Protein AF-A0A1F6V8N2-F1 (afdb_monomer)

Nearest PDB structures (foldseek):
  9eon-assembly1_A  TM=5.478E-01  e=2.774E+00  Synechocystis sp. PCC 6803
  9eom-assembly1_A-54  TM=5.390E-0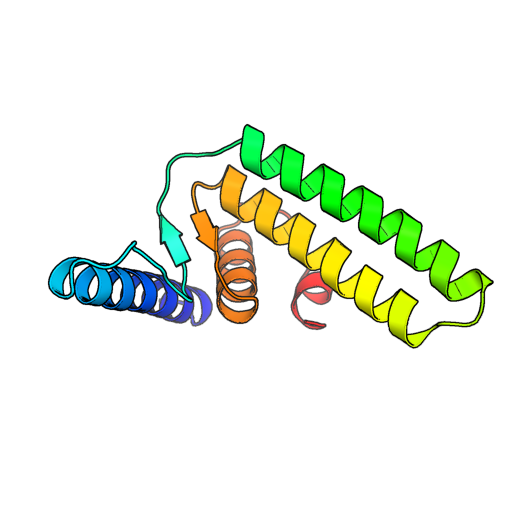1  e=3.286E+00  Synechocystis sp. PCC 6803
  9eom-assembly1_A-56  TM=5.390E-01  e=3.286E+00  Synechocystis sp. PCC 6803
  9eom-assembly1_A-58  TM=5.390E-01  e=3.286E+00  Synechocystis sp. PCC 6803
  9eom-assembly1_A-60  TM=5.390E-01  e=3.286E+00  Synechocystis sp. PCC 6803

pLDDT: mean 95.24, std 6.08, range [58.12, 98.69]

Mean predicted aligned error: 3.22 Å

Foldseek 3Di:
DDPLVVVLVVLQVQLVVQQVVCVVVVHDRDGQGKHFAPQDQVLLVVLQVLLVVLVVQLVVCVVVPNNVSSVVSVVSSLQSNLCSVQSRVRMDHNDDVNSLSVVVVCVVVVVDPDDVVSSVVD

Radius of gyration: 15.9 Å; Cα contacts (8 Å, |Δi|>4): 163; chains: 1; bounding box: 36×37×46 Å

Organism: NCBI:txid1801739

Secondary structure (DSSP, 8-state):
--HHHHHHHHHHHHHHHHHHHHHHTTPPP--SSEEE----HHHHHHHHHHHHHHHHHHHHHHHTT-HHHHHHHHHHHHHHHHHHHHHHTTEEE-SHHHHHHHHHHHHHTTSS---THHHHT-

InterPro domains:
  IPR007842 HEPN domain [PF05168] (45-117)

Structure (mmCIF, N/CA/C/O backbone):
data_AF-A0A1F6V8N2-F1
#
_entry.id   AF-A0A1F6V8N2-F1
#
loop_
_atom_site.group_PDB
_atom_site.id
_atom_site.type_symbol
_atom_site.label_atom_id
_atom_site.label_alt_id
_atom_site.label_comp_id
_atom_site.label_asym_id
_atom_site.label_entity_id
_atom_site.label_seq_id
_atom_site.pdbx_PDB_ins_code
_atom_site.Cartn_x
_atom_site.Cartn_y
_atom_site.Cartn_z
_atom_site.occupancy
_atom_site.B_iso_or_equiv
_atom_site.auth_seq_id
_atom_site.auth_comp_id
_atom_site.auth_asym_id
_atom_site.auth_atom_id
_atom_site.pdbx_PDB_model_num
ATOM 1 N N . MET A 1 1 ? 2.989 -3.520 24.050 1.00 67.44 1 MET A N 1
ATOM 2 C CA . MET A 1 1 ? 2.614 -3.202 22.651 1.00 67.44 1 MET A CA 1
ATOM 3 C C . MET A 1 1 ? 3.874 -3.078 21.811 1.00 67.44 1 MET A C 1
ATOM 5 O O . MET A 1 1 ? 4.795 -2.404 22.267 1.00 67.44 1 MET A O 1
ATOM 9 N N . SER A 1 2 ? 3.924 -3.710 20.632 1.00 88.50 2 SER A N 1
ATOM 10 C CA . SER A 1 2 ? 5.046 -3.556 19.692 1.00 88.50 2 SER A CA 1
ATOM 11 C C . SER A 1 2 ? 5.112 -2.131 19.129 1.00 88.50 2 SER A C 1
ATOM 13 O O . SER A 1 2 ? 4.126 -1.388 19.177 1.00 88.50 2 SER A O 1
ATOM 15 N N . GLN A 1 3 ? 6.268 -1.736 18.589 1.00 88.94 3 GLN A N 1
ATOM 16 C CA . GLN A 1 3 ? 6.430 -0.425 17.951 1.00 88.94 3 GLN A CA 1
ATOM 17 C C . GLN A 1 3 ? 5.454 -0.247 16.776 1.00 88.94 3 GLN A C 1
ATOM 19 O O . GLN A 1 3 ? 4.826 0.805 16.646 1.00 88.94 3 GLN A O 1
ATOM 24 N N . SER A 1 4 ? 5.259 -1.297 15.973 1.00 89.44 4 SER A N 1
ATOM 25 C CA . SER A 1 4 ? 4.310 -1.312 14.855 1.00 89.44 4 SER A CA 1
ATOM 26 C C . SER A 1 4 ? 2.868 -1.117 15.329 1.00 89.44 4 SER A C 1
ATOM 28 O O . SER A 1 4 ? 2.128 -0.324 14.750 1.00 89.44 4 SER A O 1
ATOM 30 N N . SER A 1 5 ? 2.481 -1.762 16.436 1.00 93.75 5 SER A N 1
ATOM 31 C CA . SER A 1 5 ? 1.156 -1.592 17.045 1.00 93.75 5 SER A CA 1
ATOM 32 C C . SER A 1 5 ? 0.904 -0.152 17.510 1.00 93.75 5 SER A C 1
ATOM 34 O O . SER A 1 5 ? -0.146 0.406 17.189 1.00 93.75 5 SER A O 1
ATOM 36 N N . LYS A 1 6 ? 1.879 0.484 18.177 1.00 96.25 6 LYS A N 1
ATOM 37 C CA . LYS A 1 6 ? 1.782 1.898 18.589 1.00 96.25 6 LYS A CA 1
ATOM 38 C C . LYS A 1 6 ? 1.635 2.837 17.386 1.00 96.25 6 LYS A C 1
ATOM 40 O O . LYS A 1 6 ? 0.836 3.771 17.420 1.00 96.25 6 LYS A O 1
ATOM 45 N N . HIS A 1 7 ? 2.382 2.592 16.307 1.00 95.75 7 HIS A N 1
ATOM 46 C CA . HIS A 1 7 ? 2.322 3.455 15.127 1.00 95.75 7 HIS A CA 1
ATOM 47 C C . HIS A 1 7 ? 1.014 3.279 14.337 1.00 95.75 7 HIS A C 1
ATOM 49 O O . HIS A 1 7 ? 0.431 4.267 13.891 1.00 95.75 7 HIS A O 1
ATOM 55 N N . VAL A 1 8 ? 0.489 2.052 14.226 1.00 97.19 8 VAL A N 1
ATOM 56 C CA . VAL A 1 8 ? -0.842 1.807 13.641 1.00 97.19 8 VAL A CA 1
ATOM 57 C C . VAL A 1 8 ? -1.937 2.509 14.443 1.00 97.19 8 VAL A C 1
ATOM 59 O O . VAL A 1 8 ? -2.816 3.136 13.850 1.00 97.19 8 VAL A O 1
ATOM 62 N N . GLU A 1 9 ? -1.879 2.462 15.774 1.00 97.69 9 GLU A N 1
ATOM 63 C CA . GLU A 1 9 ? -2.821 3.191 16.628 1.00 97.69 9 GLU A CA 1
ATOM 64 C C . GLU A 1 9 ? -2.758 4.704 16.379 1.00 97.69 9 GLU A C 1
ATOM 66 O O . GLU A 1 9 ? -3.791 5.348 16.182 1.00 97.69 9 GLU A O 1
ATOM 71 N N . TRP A 1 10 ? -1.552 5.270 16.294 1.00 97.44 10 TRP A N 1
ATOM 72 C CA . TRP A 1 10 ? -1.371 6.674 15.931 1.00 97.44 10 TRP A CA 1
ATOM 73 C C . TRP A 1 10 ? -1.989 7.003 14.563 1.00 97.44 10 TRP A C 1
ATOM 75 O O . TRP A 1 10 ? -2.712 7.992 14.436 1.00 97.44 10 TRP A O 1
ATOM 85 N N . CYS A 1 11 ? -1.780 6.152 13.555 1.00 97.81 11 CYS A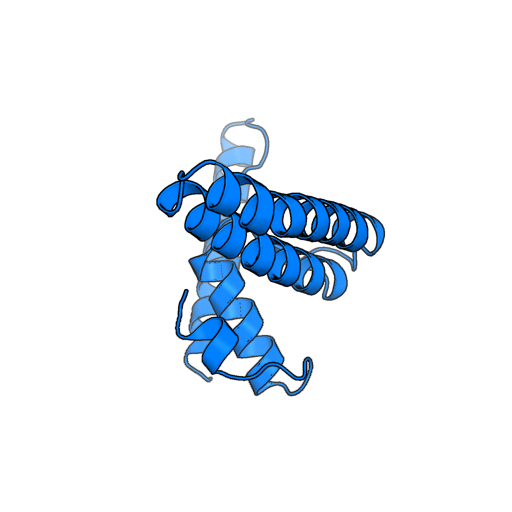 N 1
ATOM 86 C CA . CYS A 1 11 ? -2.361 6.316 12.222 1.00 97.81 11 CYS A CA 1
ATOM 87 C C . CYS A 1 11 ? -3.897 6.311 12.234 1.00 97.81 11 CYS A C 1
ATOM 89 O O . CYS A 1 11 ? -4.513 7.105 11.516 1.00 97.81 11 CYS A O 1
ATOM 91 N N . LEU A 1 12 ? -4.513 5.443 13.043 1.00 98.19 12 LEU A N 1
ATOM 92 C CA . LEU A 1 12 ? -5.968 5.377 13.222 1.00 98.19 12 LEU A CA 1
ATOM 93 C C . LEU A 1 12 ? -6.502 6.634 13.921 1.00 98.19 12 LEU A C 1
ATOM 95 O O . LEU A 1 12 ? -7.468 7.252 13.466 1.00 98.19 12 LEU A O 1
ATOM 99 N N . ASN A 1 13 ? -5.841 7.056 15.000 1.00 97.88 13 ASN A N 1
ATOM 100 C CA . ASN A 1 13 ? -6.223 8.245 15.760 1.00 97.88 13 ASN A CA 1
ATOM 101 C C . ASN A 1 13 ? -6.085 9.525 14.928 1.00 97.88 13 ASN A C 1
ATOM 103 O O . ASN A 1 13 ? -6.969 10.385 14.967 1.00 97.88 13 ASN A O 1
ATOM 107 N N . LYS A 1 14 ? -5.027 9.625 14.115 1.00 96.50 14 LYS A N 1
ATOM 108 C CA . LYS A 1 14 ? -4.833 10.726 13.167 1.00 96.50 14 LYS A CA 1
ATOM 109 C C . LYS A 1 14 ? -5.998 10.829 12.186 1.00 96.50 14 LYS A C 1
ATOM 111 O O . LYS A 1 14 ? -6.572 11.907 12.050 1.00 96.50 14 LYS A O 1
ATOM 116 N N . ALA A 1 15 ? -6.388 9.719 11.556 1.00 97.31 15 ALA A N 1
ATOM 117 C CA . ALA A 1 15 ? -7.502 9.729 10.615 1.00 97.31 15 ALA A CA 1
ATOM 118 C C . ALA A 1 15 ? -8.827 10.099 11.288 1.00 97.31 15 ALA A C 1
ATOM 120 O O . ALA A 1 15 ? -9.571 10.931 10.771 1.00 97.31 15 ALA A O 1
ATOM 121 N N . LYS A 1 16 ? -9.099 9.545 12.477 1.00 97.19 16 LYS A N 1
ATOM 122 C CA . LYS A 1 16 ? -10.295 9.878 13.260 1.00 97.19 16 LYS A CA 1
ATOM 123 C C . LYS A 1 16 ? -10.367 11.375 13.574 1.00 97.19 16 LYS A C 1
ATOM 125 O O . LYS A 1 16 ? -11.438 11.971 13.431 1.00 97.19 16 LYS A O 1
ATOM 130 N N . LYS A 1 17 ? -9.244 11.983 13.970 1.00 97.06 17 LYS A N 1
ATOM 131 C CA . LYS A 1 17 ? -9.148 13.422 14.252 1.00 97.06 17 LYS A CA 1
ATOM 132 C C . LYS A 1 17 ? -9.442 14.254 13.002 1.00 97.06 17 LYS A C 1
ATOM 134 O O . LYS A 1 17 ? -10.359 15.070 13.036 1.00 97.06 17 LYS A O 1
ATOM 139 N N . GLU A 1 18 ? -8.746 13.989 11.897 1.00 96.81 18 GLU A N 1
ATOM 140 C CA . GLU A 1 18 ? -8.909 14.741 10.642 1.00 96.81 18 GLU A CA 1
ATOM 141 C C . GLU A 1 18 ? -10.336 14.615 10.072 1.00 96.81 18 GLU A C 1
ATOM 143 O O . GLU A 1 18 ? -10.935 15.609 9.661 1.00 96.81 18 GLU A O 1
ATOM 148 N N . ILE A 1 19 ? -10.938 13.419 10.118 1.00 96.00 19 ILE A N 1
ATOM 149 C CA . ILE A 1 19 ? -12.332 13.205 9.691 1.00 96.00 19 ILE A CA 1
ATOM 150 C C . ILE A 1 19 ? -13.303 14.001 10.569 1.00 96.00 19 ILE A C 1
ATOM 152 O O . ILE A 1 19 ? -14.246 14.605 10.055 1.00 96.00 19 ILE A O 1
ATOM 156 N N . THR A 1 20 ? -13.089 14.003 11.887 1.00 96.38 20 THR A N 1
ATOM 157 C CA . THR A 1 20 ? -13.941 14.733 12.837 1.00 96.38 20 THR A CA 1
ATOM 158 C C . THR A 1 20 ? -13.862 16.239 12.597 1.00 96.38 20 THR A C 1
ATOM 160 O O . THR A 1 20 ? -14.892 16.909 12.568 1.00 96.38 20 THR A O 1
ATOM 163 N N . GLU A 1 21 ? -12.662 16.771 12.372 1.00 96.25 21 GLU A N 1
ATOM 164 C CA . GLU A 1 21 ? -12.446 18.179 12.022 1.00 96.25 21 GLU A CA 1
ATOM 165 C C . GLU A 1 21 ? -13.114 18.545 10.690 1.00 96.25 21 GLU A C 1
ATOM 167 O O . GLU A 1 21 ? -13.831 19.542 10.627 1.00 96.25 21 GLU A O 1
ATOM 172 N N . CYS A 1 22 ? -12.982 17.712 9.648 1.00 95.69 22 CYS A N 1
ATOM 173 C CA . CYS A 1 22 ? -13.674 17.940 8.373 1.00 95.69 22 CYS A CA 1
ATOM 174 C C . CYS A 1 22 ? -15.195 18.023 8.559 1.00 95.69 22 CYS A C 1
ATOM 176 O O . CYS A 1 22 ? -15.824 18.943 8.039 1.00 95.69 22 CYS A O 1
ATOM 178 N N . LYS A 1 23 ? -15.776 17.098 9.337 1.00 95.00 23 LYS A N 1
ATOM 179 C CA . LYS A 1 23 ? -17.219 17.068 9.614 1.00 95.00 23 LYS A CA 1
ATOM 180 C C . LYS A 1 23 ? -17.691 18.323 10.349 1.00 95.00 23 LYS A C 1
ATOM 182 O O . LYS A 1 23 ? -18.706 18.890 9.962 1.00 95.00 23 LYS A O 1
ATOM 187 N N . LYS A 1 24 ? -16.943 18.787 11.358 1.00 96.19 24 LYS A N 1
ATOM 188 C CA . LYS A 1 24 ? -17.252 20.034 12.088 1.00 96.19 24 LYS A CA 1
ATOM 189 C C . LYS A 1 24 ? -17.275 21.259 11.172 1.00 96.19 24 LYS A C 1
ATOM 191 O O . LYS A 1 24 ? -18.056 22.171 11.397 1.00 96.19 24 LYS A O 1
ATOM 196 N N . LEU A 1 25 ? -16.438 21.261 10.137 1.00 96.50 25 LEU A N 1
ATOM 197 C CA . LEU A 1 25 ? -16.351 22.338 9.151 1.00 96.50 25 LEU A CA 1
ATOM 198 C C . LEU A 1 25 ? -17.348 22.190 7.987 1.00 96.50 25 LEU A C 1
ATOM 200 O O . LEU A 1 25 ? -17.244 22.937 7.017 1.00 96.50 25 LEU A O 1
ATOM 204 N N . GLY A 1 26 ? -18.254 21.203 8.019 1.00 95.12 26 GLY A N 1
ATOM 205 C CA . GLY A 1 26 ? -19.170 20.917 6.907 1.00 95.12 26 GLY A CA 1
ATOM 206 C C . GLY A 1 26 ? -18.462 20.456 5.625 1.00 95.12 26 GLY A C 1
ATOM 207 O O . GLY A 1 26 ? -19.022 20.539 4.536 1.00 95.12 26 GLY A O 1
ATOM 208 N N . LYS A 1 27 ? -17.210 19.991 5.727 1.00 95.00 27 LYS A N 1
ATOM 209 C CA . LYS A 1 27 ? -16.394 19.548 4.591 1.00 95.00 27 LYS A CA 1
ATOM 210 C C . LYS A 1 27 ? -16.482 18.036 4.412 1.00 95.00 27 LYS A C 1
ATOM 212 O O . LYS A 1 27 ? -16.658 17.277 5.366 1.00 95.00 27 LYS A O 1
ATOM 217 N N . ARG A 1 28 ? -16.265 17.581 3.174 1.00 92.19 28 ARG A N 1
ATOM 218 C CA . ARG A 1 28 ? -16.096 16.155 2.864 1.00 92.19 28 ARG A CA 1
ATOM 219 C C . ARG A 1 28 ? -14.983 15.561 3.730 1.00 92.19 28 ARG A C 1
ATOM 221 O O . ARG A 1 28 ? -13.882 16.108 3.776 1.00 92.19 28 ARG A O 1
ATOM 228 N N . ALA A 1 29 ? -15.266 14.423 4.362 1.00 91.62 29 ALA A N 1
ATOM 229 C CA . ALA A 1 29 ? -14.297 13.690 5.165 1.00 91.62 29 ALA A CA 1
ATOM 230 C C . ALA A 1 29 ? -13.062 13.316 4.329 1.00 91.62 29 ALA A C 1
ATOM 232 O O . ALA A 1 29 ? -13.183 12.723 3.255 1.00 91.62 29 ALA A O 1
ATOM 233 N N . LYS A 1 30 ? -11.882 13.677 4.833 1.00 91.94 30 LYS A N 1
ATOM 234 C CA . LYS A 1 30 ? -10.574 13.306 4.286 1.00 91.94 30 LYS A CA 1
ATOM 235 C C . LYS A 1 30 ? -9.643 12.968 5.448 1.00 91.94 30 LYS A C 1
ATOM 237 O O . LYS A 1 30 ? -9.760 13.568 6.515 1.00 91.94 30 LYS A O 1
ATOM 242 N N . HIS A 1 31 ? -8.722 12.036 5.231 1.00 95.06 31 HIS A N 1
ATOM 243 C CA . HIS A 1 31 ? -7.657 11.726 6.180 1.00 95.06 31 HIS A CA 1
ATOM 244 C C . HIS A 1 31 ? -6.338 11.429 5.474 1.00 95.06 31 HIS A C 1
ATOM 246 O O . HIS A 1 31 ? -6.298 11.114 4.290 1.00 95.06 31 HIS A O 1
ATOM 252 N N . ARG A 1 32 ? -5.259 11.503 6.245 1.00 93.38 32 ARG A N 1
ATOM 253 C CA . ARG A 1 32 ? -3.882 11.138 5.906 1.00 93.38 32 ARG A CA 1
ATOM 254 C C . ARG A 1 32 ? -3.345 10.145 6.935 1.00 93.38 32 ARG A C 1
ATOM 256 O O . ARG A 1 32 ? -2.197 10.256 7.361 1.00 93.38 32 ARG A O 1
ATOM 263 N N . GLY A 1 33 ? -4.190 9.215 7.374 1.00 96.00 33 GLY A N 1
ATOM 264 C CA . GLY A 1 33 ? -3.876 8.114 8.297 1.00 96.00 33 GLY A CA 1
ATOM 265 C C . GLY A 1 33 ? -4.436 6.766 7.824 1.00 96.00 33 GLY A C 1
ATOM 266 O O . GLY A 1 33 ? -4.612 6.574 6.620 1.00 96.00 33 GLY A O 1
ATOM 267 N N . LEU A 1 34 ? -4.754 5.875 8.768 1.00 97.31 34 LEU A N 1
ATOM 268 C CA . LEU A 1 34 ? -5.500 4.631 8.525 1.00 97.31 34 LEU A CA 1
ATOM 269 C C . LEU A 1 34 ? -6.951 4.800 8.957 1.00 97.31 34 LEU A C 1
ATOM 271 O O . LEU A 1 34 ? -7.209 5.368 10.012 1.00 97.31 34 LEU A O 1
ATOM 275 N N . SER A 1 35 ? -7.887 4.237 8.208 1.00 96.75 35 SER A N 1
ATOM 276 C CA . SER A 1 35 ? -9.280 4.105 8.627 1.00 96.75 35 SER A CA 1
ATOM 277 C C . SER A 1 35 ? -9.659 2.629 8.643 1.00 96.75 35 SER A C 1
ATOM 279 O O . SER A 1 35 ? -9.299 1.891 7.727 1.00 96.75 35 SER A O 1
ATOM 281 N N . LYS A 1 36 ? -10.366 2.182 9.686 1.00 96.12 36 LYS A N 1
ATOM 282 C CA . LYS A 1 36 ? -10.963 0.841 9.692 1.00 96.12 36 LYS A CA 1
ATOM 283 C C . LYS A 1 36 ? -12.232 0.857 8.847 1.00 96.12 36 LYS A C 1
ATOM 285 O O . LYS A 1 36 ? -13.109 1.691 9.061 1.00 96.12 36 LYS A O 1
ATOM 290 N N . THR A 1 37 ? -12.331 -0.100 7.942 1.00 94.19 37 THR A N 1
ATOM 291 C CA . THR A 1 37 ? -13.476 -0.325 7.058 1.00 94.19 37 THR A CA 1
ATOM 292 C C . THR A 1 37 ? -13.917 -1.785 7.157 1.00 94.19 37 THR A C 1
ATOM 294 O O . THR A 1 37 ? -13.361 -2.575 7.922 1.00 94.19 37 THR A O 1
ATOM 297 N N . SER A 1 38 ? -14.931 -2.171 6.386 1.00 95.19 38 SER A N 1
ATOM 298 C CA . SER A 1 38 ? -15.164 -3.583 6.089 1.00 95.19 38 SER A CA 1
ATOM 299 C C . SER A 1 38 ? -14.113 -4.089 5.099 1.00 95.19 38 SER A C 1
ATOM 301 O O . SER A 1 38 ? -13.489 -3.302 4.381 1.00 95.19 38 SER A O 1
ATOM 303 N N . THR A 1 39 ? -13.919 -5.408 5.056 1.00 97.81 39 THR A N 1
ATOM 304 C CA . THR A 1 39 ? -13.154 -6.056 3.987 1.00 97.81 39 THR A CA 1
ATOM 305 C C . THR A 1 39 ? -13.690 -5.625 2.625 1.00 97.81 39 THR A C 1
ATOM 307 O O . THR A 1 39 ? -14.872 -5.806 2.334 1.00 97.81 39 THR A O 1
ATOM 310 N N . ASP A 1 40 ? -12.802 -5.097 1.785 1.00 97.44 40 ASP A N 1
ATOM 311 C CA . ASP A 1 40 ? -13.120 -4.651 0.432 1.00 97.44 40 ASP A CA 1
ATOM 312 C C . ASP A 1 40 ? -12.309 -5.444 -0.601 1.00 97.44 40 ASP A C 1
ATOM 314 O O . ASP A 1 40 ? -11.216 -5.062 -1.027 1.00 97.44 40 ASP A O 1
ATOM 318 N N . ILE A 1 41 ? -12.860 -6.586 -1.019 1.00 98.06 41 ILE A N 1
ATOM 319 C CA . ILE A 1 41 ? -12.256 -7.430 -2.060 1.00 98.06 41 ILE A CA 1
ATOM 320 C C . ILE A 1 41 ? -12.246 -6.720 -3.420 1.00 98.06 41 ILE A C 1
ATOM 322 O O . ILE A 1 41 ? -11.316 -6.909 -4.205 1.00 98.06 41 ILE A O 1
ATOM 326 N N . GLY A 1 42 ? -13.255 -5.894 -3.707 1.00 98.19 42 GLY A N 1
ATOM 327 C CA . GLY A 1 42 ? -13.328 -5.139 -4.956 1.00 98.19 42 GLY A CA 1
ATOM 328 C C . GLY A 1 42 ? -12.216 -4.095 -5.043 1.00 98.19 42 GLY A C 1
ATOM 329 O O . GLY A 1 42 ? -11.506 -4.026 -6.047 1.00 98.19 42 GLY A O 1
ATOM 330 N N . GLY A 1 43 ? -12.012 -3.330 -3.970 1.00 97.75 43 GLY A N 1
ATOM 331 C CA . GLY A 1 43 ? -10.896 -2.399 -3.816 1.00 97.75 43 GLY A CA 1
ATOM 332 C C . GLY A 1 43 ? -9.542 -3.097 -3.867 1.00 97.75 43 GLY A C 1
ATOM 333 O O . GLY A 1 43 ? -8.649 -2.642 -4.584 1.00 97.75 43 GLY A O 1
ATOM 334 N N . ALA A 1 44 ? -9.408 -4.254 -3.211 1.00 98.44 44 ALA A N 1
ATOM 335 C CA . ALA A 1 44 ? -8.186 -5.050 -3.280 1.00 98.44 44 ALA A CA 1
ATOM 336 C C . ALA A 1 44 ? -7.835 -5.447 -4.724 1.00 98.44 44 ALA A C 1
ATOM 338 O O . ALA A 1 44 ? -6.703 -5.241 -5.160 1.00 98.44 44 ALA A O 1
ATOM 339 N N . ARG A 1 45 ? -8.810 -5.933 -5.508 1.00 98.62 45 ARG A N 1
ATOM 340 C CA . ARG A 1 45 ? -8.606 -6.272 -6.930 1.00 98.62 45 ARG A CA 1
ATOM 341 C C . ARG A 1 45 ? -8.228 -5.059 -7.779 1.00 98.62 45 ARG A C 1
ATOM 343 O O . ARG A 1 45 ? -7.350 -5.169 -8.625 1.00 98.62 45 ARG A O 1
ATOM 350 N N . LYS A 1 46 ? -8.835 -3.893 -7.534 1.00 98.50 46 LYS A N 1
ATOM 351 C CA . LYS A 1 46 ? -8.464 -2.646 -8.231 1.00 98.50 46 LYS A CA 1
ATOM 352 C C . LYS A 1 46 ? -7.019 -2.238 -7.943 1.00 98.50 46 LYS A C 1
ATOM 354 O O . LYS A 1 46 ? -6.340 -1.737 -8.833 1.00 98.50 46 LYS A O 1
ATOM 359 N N . HIS A 1 47 ? -6.547 -2.434 -6.714 1.00 98.50 47 HIS A N 1
ATOM 360 C CA . HIS A 1 47 ? -5.149 -2.191 -6.373 1.00 98.50 47 HIS A CA 1
ATOM 361 C C . HIS A 1 47 ? -4.206 -3.199 -7.031 1.00 98.50 47 HIS A C 1
ATOM 363 O O . HIS A 1 47 ? -3.180 -2.776 -7.551 1.00 98.50 47 HIS A O 1
ATOM 369 N N . LEU A 1 48 ? -4.572 -4.482 -7.098 1.00 98.69 48 LEU A N 1
ATOM 370 C CA . LEU A 1 48 ? -3.792 -5.479 -7.841 1.00 98.69 48 LEU A CA 1
ATOM 371 C C . LEU A 1 48 ? -3.673 -5.126 -9.328 1.00 98.69 48 LEU A C 1
ATOM 373 O O . LEU A 1 48 ? -2.562 -5.091 -9.836 1.00 98.69 48 LEU A O 1
ATOM 377 N N . ALA A 1 49 ? -4.767 -4.729 -9.984 1.00 98.69 49 ALA A N 1
ATOM 378 C CA . ALA A 1 49 ? -4.723 -4.292 -11.383 1.00 98.69 49 ALA A CA 1
ATOM 379 C C . ALA A 1 49 ? -3.783 -3.088 -11.598 1.00 98.69 49 ALA A C 1
ATOM 381 O O . ALA A 1 49 ? -3.078 -2.992 -12.600 1.00 98.69 49 ALA A O 1
ATOM 382 N N . LYS A 1 50 ? -3.721 -2.158 -10.633 1.00 98.50 50 LYS A N 1
ATOM 383 C CA . LYS A 1 50 ? -2.744 -1.057 -10.670 1.00 98.50 50 LYS A CA 1
ATOM 384 C C . LYS A 1 50 ? -1.316 -1.535 -10.430 1.00 98.50 50 LYS A C 1
ATOM 386 O O . LYS A 1 50 ? -0.400 -0.972 -11.021 1.00 98.50 50 LYS A O 1
ATOM 391 N N . ALA A 1 51 ? -1.110 -2.515 -9.554 1.00 98.50 51 ALA A N 1
ATOM 392 C CA . ALA A 1 51 ? 0.207 -3.099 -9.334 1.00 98.50 51 ALA A CA 1
ATOM 393 C C . ALA A 1 51 ? 0.717 -3.780 -10.612 1.00 98.50 51 ALA A C 1
ATOM 395 O O . ALA A 1 51 ? 1.834 -3.500 -11.026 1.00 98.50 51 ALA A O 1
ATOM 396 N N . GLU A 1 52 ? -0.127 -4.562 -11.290 1.00 98.56 52 GLU A N 1
ATOM 397 C CA . GLU A 1 52 ? 0.169 -5.187 -12.589 1.00 98.56 52 GLU A CA 1
ATOM 398 C C . GLU A 1 52 ? 0.522 -4.141 -13.655 1.00 98.56 52 GLU A C 1
ATOM 400 O O . GLU A 1 52 ? 1.553 -4.249 -14.314 1.00 98.56 52 GLU A O 1
ATOM 405 N N . HIS A 1 53 ? -0.255 -3.059 -13.754 1.00 98.12 53 HIS A N 1
ATOM 406 C CA . HIS A 1 53 ? 0.062 -1.963 -14.670 1.00 98.12 53 HIS A CA 1
ATOM 407 C C . HIS A 1 53 ? 1.419 -1.301 -14.368 1.00 98.12 53 HIS A C 1
ATOM 409 O O . HIS A 1 53 ? 2.191 -1.002 -15.278 1.00 98.12 53 HIS A O 1
ATOM 415 N N . ASN A 1 54 ? 1.743 -1.083 -13.089 1.00 98.25 54 ASN A N 1
ATOM 416 C CA . ASN A 1 54 ? 3.050 -0.549 -12.705 1.00 98.25 54 ASN A CA 1
ATOM 417 C C . ASN A 1 54 ? 4.179 -1.551 -12.983 1.00 98.25 54 ASN A C 1
ATOM 419 O O . ASN A 1 54 ? 5.253 -1.129 -13.397 1.00 98.25 54 ASN A O 1
ATOM 423 N N . LEU A 1 55 ? 3.940 -2.854 -12.806 1.00 98.00 55 LEU A N 1
ATOM 424 C CA . LEU A 1 55 ? 4.895 -3.914 -13.128 1.00 98.00 55 LEU A CA 1
ATOM 425 C C . LEU A 1 55 ? 5.267 -3.902 -14.618 1.00 98.00 55 LEU A C 1
ATOM 427 O O . LEU A 1 55 ? 6.450 -3.977 -14.942 1.00 98.00 55 LEU A O 1
ATOM 431 N N . GLU A 1 56 ? 4.294 -3.721 -15.516 1.00 97.81 56 GLU A N 1
ATOM 432 C CA . GLU A 1 56 ? 4.568 -3.490 -16.944 1.00 97.81 56 GLU A CA 1
ATOM 433 C C . GLU A 1 56 ? 5.400 -2.217 -17.167 1.00 97.81 56 GLU A C 1
ATOM 435 O O . GLU A 1 56 ? 6.328 -2.200 -17.980 1.00 97.81 56 GLU A O 1
ATOM 440 N N . GLY A 1 57 ? 5.082 -1.153 -16.424 1.00 97.62 57 GLY A N 1
ATOM 441 C CA . GLY A 1 57 ? 5.792 0.123 -16.470 1.00 97.62 57 GLY A CA 1
ATOM 442 C C . GLY A 1 57 ? 7.279 0.009 -16.131 1.00 97.62 57 GLY A C 1
ATOM 443 O O . GLY A 1 57 ? 8.087 0.652 -16.798 1.00 97.62 57 GLY A O 1
ATOM 444 N N . ILE A 1 58 ? 7.657 -0.833 -15.160 1.00 97.69 58 ILE A N 1
ATOM 445 C CA . ILE A 1 58 ? 9.065 -1.064 -14.776 1.00 97.69 58 ILE A CA 1
ATOM 446 C C . ILE A 1 58 ? 9.892 -1.441 -16.009 1.00 97.69 58 ILE A C 1
ATOM 448 O O . ILE A 1 58 ? 10.881 -0.782 -16.330 1.00 97.69 58 ILE A O 1
ATOM 452 N N . THR A 1 59 ? 9.464 -2.478 -16.733 1.00 96.38 59 THR A N 1
ATOM 453 C CA . THR A 1 59 ? 10.189 -2.974 -17.907 1.00 96.38 59 THR A CA 1
ATOM 454 C C . THR A 1 59 ? 10.209 -1.933 -19.020 1.00 96.38 59 THR A C 1
ATOM 456 O O . THR A 1 59 ? 11.282 -1.618 -19.530 1.00 96.38 59 THR A O 1
ATOM 459 N N . ARG A 1 60 ? 9.058 -1.321 -19.331 1.00 97.50 60 ARG A N 1
ATOM 460 C CA . ARG A 1 60 ? 8.964 -0.330 -20.413 1.00 97.50 60 ARG A CA 1
ATOM 461 C C . ARG A 1 60 ? 9.868 0.871 -20.174 1.00 97.50 60 ARG A C 1
ATOM 463 O O . ARG A 1 60 ? 10.630 1.234 -21.060 1.00 97.50 60 ARG A O 1
ATOM 470 N N . PHE A 1 61 ? 9.820 1.473 -18.984 1.00 98.12 61 PHE A N 1
ATOM 471 C CA . PHE A 1 61 ? 10.655 2.633 -18.670 1.00 98.12 61 PHE A CA 1
ATOM 472 C C . PHE A 1 61 ? 12.142 2.293 -18.705 1.00 98.12 61 PHE A C 1
ATOM 474 O O . PHE A 1 61 ? 12.937 3.0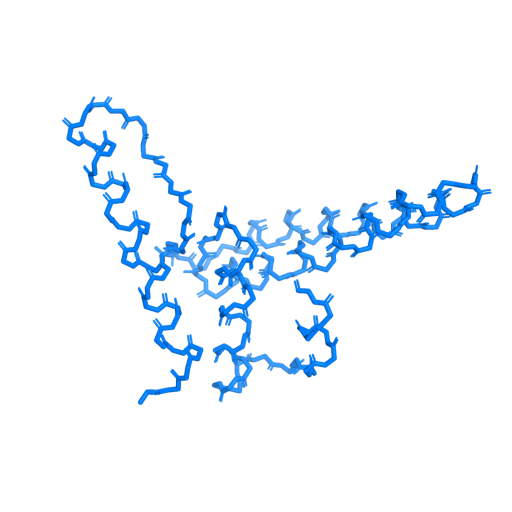91 -19.198 1.00 98.12 61 PHE A O 1
ATOM 481 N N . LYS A 1 62 ? 12.519 1.096 -18.245 1.00 96.69 62 LYS A N 1
ATOM 482 C CA . LYS A 1 62 ? 13.898 0.620 -18.345 1.00 96.69 62 LYS A CA 1
ATOM 483 C C . LYS A 1 62 ? 14.352 0.502 -19.803 1.00 96.69 62 LYS A C 1
ATOM 485 O O . LYS A 1 62 ? 15.439 0.970 -20.126 1.00 96.69 62 LYS A O 1
ATOM 490 N N . GLU A 1 63 ? 13.534 -0.091 -20.672 1.00 97.38 63 GLU A N 1
ATOM 491 C CA . GLU A 1 63 ? 13.850 -0.300 -22.094 1.00 97.38 63 GLU A CA 1
ATOM 492 C C . GLU A 1 63 ? 14.072 1.011 -22.854 1.00 97.38 63 GLU A C 1
ATOM 494 O O . GLU A 1 63 ? 14.972 1.089 -23.685 1.00 97.38 63 GLU A O 1
ATOM 499 N N . ILE A 1 64 ? 13.305 2.059 -22.537 1.00 97.50 64 ILE A N 1
ATOM 500 C CA . ILE A 1 64 ? 13.455 3.376 -23.176 1.00 97.50 64 ILE A CA 1
ATOM 501 C C . ILE A 1 64 ? 14.507 4.277 -22.501 1.00 97.50 64 ILE A C 1
ATOM 503 O O . ILE A 1 64 ? 14.660 5.431 -22.893 1.00 97.50 64 ILE A O 1
ATOM 507 N N . GLY A 1 65 ? 15.236 3.774 -21.496 1.00 97.56 65 GLY A N 1
ATOM 508 C CA . GLY A 1 65 ? 16.330 4.488 -20.820 1.00 97.56 65 GLY A CA 1
ATOM 509 C C . GLY A 1 65 ? 15.924 5.354 -19.618 1.00 97.56 65 GLY A C 1
ATOM 510 O O . GLY A 1 65 ? 16.775 6.014 -19.026 1.00 97.56 65 GLY A O 1
ATOM 511 N N . PHE A 1 66 ? 14.660 5.322 -19.197 1.00 97.62 66 PHE A N 1
ATOM 512 C CA . PHE A 1 66 ? 14.103 6.113 -18.091 1.00 97.62 66 PHE A CA 1
ATOM 513 C C . PHE A 1 66 ? 14.162 5.315 -16.775 1.00 97.62 66 PHE A C 1
ATOM 515 O O . PHE A 1 66 ? 13.150 4.906 -16.201 1.00 97.62 66 PHE A O 1
ATOM 522 N N . SER A 1 67 ? 15.377 5.020 -16.308 1.00 95.44 67 SER A N 1
ATOM 523 C CA . SER A 1 67 ? 15.601 4.119 -15.162 1.00 95.44 67 SER A CA 1
ATOM 524 C C . SER A 1 67 ? 15.026 4.639 -13.832 1.00 95.44 67 SER A C 1
ATOM 526 O O . SER A 1 67 ? 14.572 3.855 -13.000 1.00 95.44 67 SER A O 1
ATOM 528 N N . ASP A 1 68 ? 15.000 5.954 -13.632 1.00 96.75 68 ASP A N 1
ATOM 529 C CA . ASP A 1 68 ? 14.364 6.636 -12.498 1.00 96.75 68 ASP A CA 1
ATOM 530 C C . ASP A 1 68 ? 12.840 6.421 -12.469 1.00 96.75 68 ASP A C 1
ATOM 532 O O . ASP A 1 68 ? 12.255 6.112 -11.422 1.00 96.75 68 ASP A O 1
ATOM 536 N N . TRP A 1 69 ? 12.197 6.487 -13.635 1.00 97.50 69 TRP A N 1
ATOM 537 C CA . TRP A 1 69 ? 10.774 6.178 -13.790 1.00 97.50 69 TRP A CA 1
ATOM 538 C C . TRP A 1 69 ? 10.486 4.689 -13.621 1.00 97.50 69 TRP A C 1
ATOM 540 O O . TRP A 1 69 ? 9.492 4.332 -12.988 1.00 97.50 69 TRP A O 1
ATOM 550 N N . SER A 1 70 ? 11.381 3.815 -14.091 1.00 97.81 70 SER A N 1
ATOM 551 C CA . SER A 1 70 ? 11.311 2.372 -13.823 1.00 97.81 70 SER A CA 1
ATOM 552 C C . SER A 1 70 ? 11.315 2.087 -12.317 1.00 97.81 70 SER A C 1
ATOM 554 O O . SER A 1 70 ? 10.480 1.329 -11.822 1.00 97.81 70 SER A O 1
ATOM 556 N N . MET A 1 71 ? 12.213 2.722 -11.559 1.00 95.81 71 MET A N 1
ATOM 557 C CA . MET A 1 71 ? 12.257 2.573 -10.100 1.00 95.81 71 MET A CA 1
ATOM 558 C C . MET A 1 71 ? 11.003 3.129 -9.420 1.00 95.81 71 MET A C 1
ATOM 560 O O . MET A 1 71 ? 10.461 2.495 -8.513 1.00 95.81 71 MET A O 1
ATOM 564 N N . SER A 1 72 ? 10.497 4.270 -9.892 1.00 95.94 72 SER A N 1
ATOM 565 C CA . SER A 1 72 ? 9.244 4.853 -9.400 1.00 95.94 72 SER A CA 1
ATOM 566 C C . SER A 1 72 ? 8.055 3.913 -9.626 1.00 95.94 72 SER A C 1
ATOM 568 O O . SER A 1 72 ? 7.259 3.691 -8.712 1.00 95.94 72 SER A O 1
ATOM 570 N N . ALA A 1 73 ? 7.960 3.290 -10.803 1.00 97.56 73 ALA A N 1
ATOM 571 C CA . ALA A 1 73 ? 6.954 2.270 -11.090 1.00 97.56 73 ALA A CA 1
ATOM 572 C C . ALA A 1 73 ? 7.104 1.054 -10.157 1.00 97.56 73 ALA A C 1
ATOM 574 O O . ALA A 1 73 ? 6.112 0.568 -9.617 1.00 97.56 73 ALA A O 1
ATOM 575 N N . GLY A 1 74 ? 8.337 0.620 -9.872 1.00 96.12 74 GLY A N 1
ATOM 576 C CA . GLY A 1 74 ? 8.620 -0.450 -8.908 1.00 96.12 74 GLY A CA 1
ATOM 577 C C . GLY A 1 74 ? 8.115 -0.143 -7.500 1.00 96.12 74 GLY A C 1
ATOM 578 O O . GLY A 1 74 ? 7.444 -0.972 -6.878 1.00 96.12 74 GLY A O 1
ATOM 579 N N . PHE A 1 75 ? 8.355 1.079 -7.024 1.00 94.88 75 PHE A N 1
ATOM 580 C CA . PHE A 1 75 ? 7.820 1.559 -5.752 1.00 94.88 75 PHE A CA 1
ATOM 581 C C . PHE A 1 75 ? 6.284 1.512 -5.726 1.00 94.88 75 PHE A C 1
ATOM 583 O O . PHE A 1 75 ? 5.693 0.935 -4.809 1.00 94.88 75 PHE A O 1
ATOM 590 N N . TYR A 1 76 ? 5.620 2.072 -6.743 1.00 96.44 76 TYR A N 1
ATOM 591 C CA . TYR A 1 76 ? 4.155 2.109 -6.795 1.00 96.44 76 TYR A CA 1
ATOM 592 C C . TYR A 1 76 ? 3.521 0.732 -7.007 1.00 96.44 76 TYR A C 1
ATOM 594 O O . TYR A 1 76 ? 2.430 0.488 -6.486 1.00 96.44 76 TYR A O 1
ATOM 602 N N . CYS A 1 77 ? 4.208 -0.186 -7.689 1.00 97.62 77 CYS A N 1
ATOM 603 C CA . CYS A 1 77 ? 3.817 -1.588 -7.785 1.00 97.62 77 CYS A CA 1
ATOM 604 C C . CYS A 1 77 ? 3.716 -2.213 -6.386 1.00 97.62 77 CYS A C 1
ATOM 606 O O . CYS A 1 77 ? 2.649 -2.691 -5.995 1.00 97.62 77 CYS A O 1
ATOM 608 N N . MET A 1 78 ? 4.788 -2.136 -5.588 1.00 96.50 78 MET A N 1
ATOM 609 C CA . MET A 1 78 ? 4.790 -2.667 -4.218 1.00 96.50 78 MET A CA 1
ATOM 610 C C . MET A 1 78 ? 3.772 -1.959 -3.320 1.00 96.50 78 MET A C 1
ATOM 612 O O . MET A 1 78 ? 3.035 -2.610 -2.576 1.00 96.50 78 MET A O 1
ATOM 616 N N . TYR A 1 79 ? 3.681 -0.631 -3.415 1.00 96.81 79 TYR A N 1
ATOM 617 C CA . TYR A 1 79 ? 2.723 0.140 -2.631 1.00 96.81 79 TYR A CA 1
ATOM 618 C C . TYR A 1 79 ? 1.277 -0.284 -2.918 1.00 96.81 79 TYR A C 1
ATOM 620 O O . TYR A 1 79 ? 0.487 -0.467 -1.990 1.00 96.81 79 TYR A O 1
ATOM 628 N N . HIS A 1 80 ? 0.924 -0.517 -4.185 1.00 98.00 80 HIS A N 1
ATOM 629 C CA . HIS A 1 80 ? -0.400 -1.016 -4.539 1.00 98.00 80 HIS A CA 1
ATOM 630 C C . HIS A 1 80 ? -0.652 -2.449 -4.064 1.00 98.00 80 HIS A C 1
ATOM 632 O O . HIS A 1 80 ? -1.761 -2.725 -3.603 1.00 98.00 80 HIS A O 1
ATOM 638 N N . CYS A 1 81 ? 0.353 -3.327 -4.048 1.00 98.06 81 CYS A N 1
ATOM 639 C CA . CYS A 1 81 ? 0.228 -4.629 -3.387 1.00 98.06 81 CYS A CA 1
ATOM 640 C C . CYS A 1 81 ? -0.117 -4.476 -1.895 1.00 98.06 81 CYS A C 1
ATOM 642 O O . CYS A 1 81 ? -1.018 -5.151 -1.393 1.00 98.06 81 CYS A O 1
ATOM 644 N N . PHE A 1 82 ? 0.526 -3.548 -1.180 1.00 97.81 82 PHE A N 1
ATOM 645 C CA . P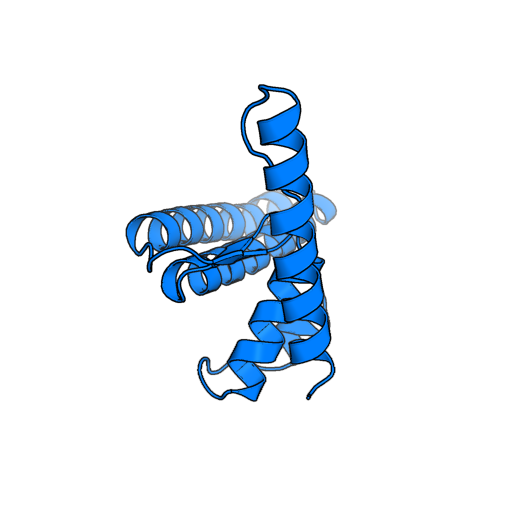HE A 1 82 ? 0.217 -3.304 0.233 1.00 97.81 82 PHE A CA 1
ATOM 646 C C . PHE A 1 82 ? -1.172 -2.702 0.452 1.00 97.81 82 PHE A C 1
ATOM 648 O O . PHE A 1 82 ? -1.862 -3.091 1.394 1.00 97.81 82 PHE A O 1
ATOM 655 N N . LEU A 1 83 ? -1.621 -1.800 -0.424 1.00 98.19 83 LEU A N 1
ATOM 656 C CA . LEU A 1 83 ? -2.988 -1.277 -0.378 1.00 98.19 83 LEU A CA 1
ATOM 657 C C . LEU A 1 83 ? -4.031 -2.369 -0.654 1.00 98.19 83 LEU A C 1
ATOM 659 O O . LEU A 1 83 ? -5.083 -2.381 -0.016 1.00 98.19 83 LEU A O 1
ATOM 663 N N . ALA A 1 84 ? -3.735 -3.326 -1.540 1.00 98.50 84 ALA A N 1
ATOM 664 C CA . ALA A 1 84 ? -4.604 -4.477 -1.764 1.00 98.50 84 ALA A CA 1
ATO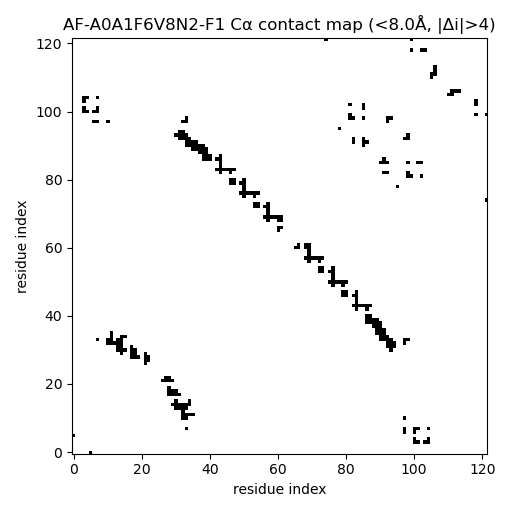M 665 C C . ALA A 1 84 ? -4.733 -5.352 -0.506 1.00 98.50 84 ALA A C 1
ATOM 667 O O . ALA A 1 84 ? -5.837 -5.768 -0.145 1.00 98.50 84 ALA A O 1
ATOM 668 N N . ILE A 1 85 ? -3.619 -5.587 0.197 1.00 98.38 85 ILE A N 1
ATOM 669 C CA . ILE A 1 85 ? -3.616 -6.285 1.489 1.00 98.38 85 ILE A CA 1
ATOM 670 C C . ILE A 1 85 ? -4.427 -5.488 2.517 1.00 98.38 85 ILE A C 1
ATOM 672 O O . ILE A 1 85 ? -5.310 -6.056 3.155 1.00 98.38 85 ILE A O 1
ATOM 676 N N . ALA A 1 86 ? -4.191 -4.180 2.650 1.00 98.38 86 ALA A N 1
ATOM 677 C CA . ALA A 1 86 ? -4.933 -3.323 3.576 1.00 98.38 86 ALA A CA 1
ATOM 678 C C . ALA A 1 86 ? -6.453 -3.429 3.355 1.00 98.38 86 ALA A C 1
ATOM 680 O O . ALA A 1 86 ? -7.184 -3.745 4.295 1.00 98.38 86 ALA A O 1
ATOM 681 N N . ALA A 1 87 ? -6.911 -3.295 2.106 1.00 98.44 87 ALA A N 1
ATOM 682 C CA . ALA A 1 87 ? -8.324 -3.412 1.744 1.00 98.44 87 ALA A CA 1
ATOM 683 C C . ALA A 1 87 ? -8.907 -4.795 2.092 1.00 98.44 87 ALA A C 1
ATOM 685 O O . ALA A 1 87 ? -9.992 -4.890 2.674 1.00 98.44 87 ALA A O 1
ATOM 686 N N . LYS A 1 88 ? -8.164 -5.881 1.824 1.00 98.25 88 LYS A N 1
ATOM 687 C CA . LYS A 1 88 ? -8.559 -7.250 2.206 1.00 98.25 88 LYS A CA 1
ATOM 688 C C . LYS A 1 88 ? -8.750 -7.391 3.724 1.00 98.25 88 LYS A C 1
ATOM 690 O O . LYS A 1 88 ? -9.680 -8.065 4.163 1.00 98.25 88 LYS A O 1
ATOM 695 N N . PHE A 1 89 ? -7.906 -6.736 4.519 1.00 98.19 89 PHE A N 1
ATOM 696 C CA . PHE A 1 89 ? -7.961 -6.761 5.985 1.00 98.19 89 PHE A CA 1
ATOM 697 C C . PHE A 1 89 ? -8.887 -5.698 6.606 1.00 98.19 89 PHE A C 1
ATOM 699 O O . PHE A 1 89 ? -8.916 -5.575 7.829 1.00 98.19 89 PHE A O 1
ATOM 706 N N . GLY A 1 90 ? -9.661 -4.959 5.804 1.00 97.94 90 GLY A N 1
ATOM 707 C CA . GLY A 1 90 ? -10.606 -3.959 6.311 1.00 97.94 90 GLY A CA 1
ATOM 708 C C . GLY A 1 90 ? 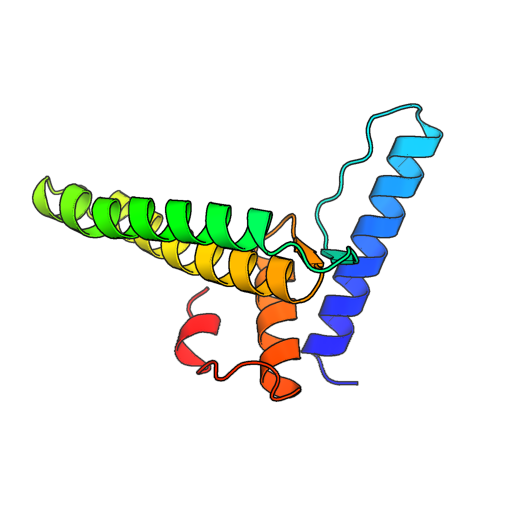-9.935 -2.662 6.759 1.00 97.94 90 GLY A C 1
ATOM 709 O O . GLY A 1 90 ? -10.302 -2.080 7.781 1.00 97.94 90 GLY A O 1
ATOM 710 N N . TYR A 1 91 ? -8.923 -2.223 6.015 1.00 98.06 91 TYR A N 1
ATOM 711 C CA . TYR A 1 91 ? -8.261 -0.945 6.223 1.00 98.06 91 TYR A CA 1
ATOM 712 C C . TYR A 1 91 ? -8.216 -0.136 4.930 1.00 98.06 91 TYR A C 1
ATOM 714 O O . TYR A 1 91 ? -7.784 -0.621 3.886 1.00 98.06 91 TYR A O 1
ATOM 722 N N . GLU A 1 92 ? -8.559 1.141 5.041 1.00 96.81 92 GLU A N 1
ATOM 723 C CA . GLU A 1 92 ? -8.195 2.167 4.072 1.00 96.81 92 GLU A CA 1
ATOM 724 C C . GLU A 1 92 ? -6.933 2.880 4.570 1.00 96.81 92 GLU A C 1
ATOM 726 O O . GLU A 1 92 ? -6.844 3.272 5.738 1.00 96.81 92 GLU A O 1
ATOM 731 N N . SER A 1 93 ? -5.952 3.070 3.689 1.00 96.44 93 SER A N 1
ATOM 732 C CA . SER A 1 93 ? -4.726 3.802 4.000 1.00 96.44 93 SER A CA 1
ATOM 733 C C . SER A 1 93 ? -4.524 4.959 3.038 1.00 96.44 93 SER A C 1
ATOM 735 O O . SER A 1 93 ? -4.619 4.793 1.824 1.00 96.44 93 SER A O 1
ATOM 737 N N . ALA A 1 94 ? -4.210 6.129 3.591 1.00 94.38 94 ALA A N 1
ATOM 738 C CA . ALA A 1 94 ? -4.050 7.363 2.827 1.00 94.38 94 ALA A CA 1
ATOM 739 C C . ALA A 1 94 ? -2.600 7.882 2.779 1.00 94.38 94 ALA A C 1
ATOM 741 O O . ALA A 1 94 ? -2.365 8.988 2.296 1.00 94.38 94 ALA A O 1
ATOM 742 N N . ASN A 1 95 ? -1.624 7.129 3.303 1.00 94.56 95 ASN A N 1
ATOM 743 C CA . ASN A 1 95 ? -0.198 7.439 3.154 1.00 94.56 95 ASN A CA 1
ATOM 744 C C . ASN A 1 95 ? 0.693 6.188 3.293 1.00 94.56 95 ASN A C 1
ATOM 746 O O . ASN A 1 95 ? 0.283 5.160 3.840 1.00 94.56 95 ASN A O 1
ATOM 750 N N . GLN A 1 96 ? 1.942 6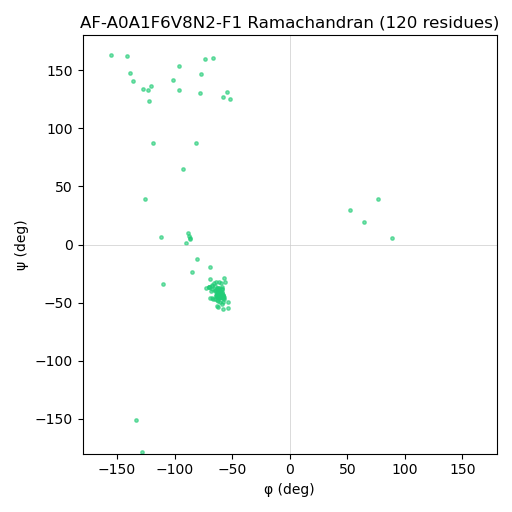.296 2.843 1.00 94.19 96 GLN A N 1
ATOM 751 C CA . GLN A 1 96 ? 2.894 5.186 2.785 1.00 94.19 96 GLN A CA 1
ATOM 752 C C . GLN A 1 96 ? 3.358 4.722 4.169 1.00 94.19 96 GLN A C 1
ATOM 754 O O . GLN A 1 96 ? 3.297 3.529 4.454 1.00 94.19 96 GLN A O 1
ATOM 759 N N . ALA A 1 97 ? 3.724 5.642 5.065 1.00 94.06 97 ALA A N 1
ATOM 760 C CA . ALA A 1 97 ? 4.217 5.311 6.407 1.00 94.06 97 ALA A CA 1
ATOM 761 C C . ALA A 1 97 ? 3.200 4.498 7.231 1.00 94.06 97 ALA A C 1
ATOM 763 O O . ALA A 1 97 ? 3.538 3.513 7.893 1.00 94.06 97 ALA A O 1
ATOM 764 N N . CYS A 1 98 ? 1.926 4.870 7.146 1.00 96.31 98 CYS A N 1
ATOM 765 C CA . CYS A 1 98 ? 0.830 4.156 7.782 1.00 96.31 98 CYS A CA 1
ATOM 766 C C . CYS A 1 98 ? 0.553 2.798 7.126 1.00 96.31 98 CYS A C 1
ATOM 768 O O . CYS A 1 98 ? 0.275 1.826 7.828 1.00 96.31 98 CYS A O 1
ATOM 7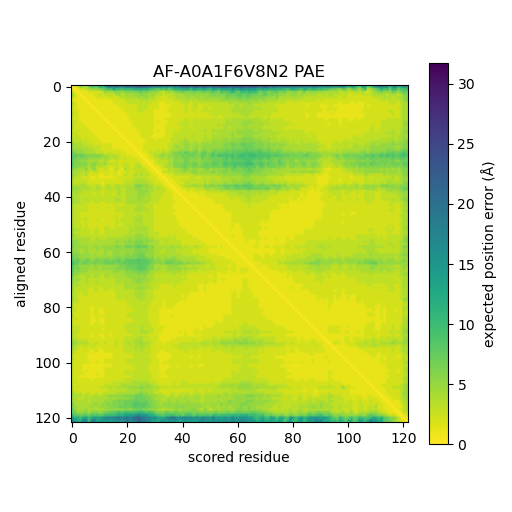70 N N . THR A 1 99 ? 0.689 2.708 5.802 1.00 97.00 99 THR A N 1
ATOM 771 C CA . THR A 1 99 ? 0.580 1.438 5.067 1.00 97.00 99 THR A CA 1
ATOM 772 C C . THR A 1 99 ? 1.678 0.461 5.489 1.00 97.00 99 THR A C 1
ATOM 774 O O . THR A 1 99 ? 1.386 -0.679 5.836 1.00 97.00 99 THR A O 1
ATOM 777 N N . ILE A 1 100 ? 2.929 0.923 5.544 1.00 95.75 100 ILE A N 1
ATOM 778 C CA . ILE A 1 100 ? 4.090 0.144 5.997 1.00 95.75 100 ILE A CA 1
ATOM 779 C C . ILE A 1 100 ? 3.895 -0.334 7.438 1.00 95.75 100 ILE A C 1
ATOM 781 O O . ILE A 1 100 ? 4.109 -1.506 7.744 1.00 95.75 100 ILE A O 1
ATOM 785 N N . SER A 1 101 ? 3.425 0.548 8.320 1.00 95.62 101 SER A N 1
ATOM 786 C CA . SER A 1 101 ? 3.168 0.201 9.723 1.00 95.62 101 SER A CA 1
ATOM 787 C C . SER A 1 101 ? 2.091 -0.875 9.860 1.00 95.62 101 SER A C 1
ATOM 789 O O . SER A 1 101 ? 2.234 -1.788 10.673 1.00 95.62 101 SER A O 1
ATOM 791 N N . LEU A 1 102 ? 1.049 -0.818 9.023 1.00 97.38 102 LEU A N 1
ATOM 792 C CA . LEU A 1 102 ? 0.042 -1.872 8.945 1.00 97.38 102 LEU A CA 1
ATOM 793 C C . LEU A 1 102 ? 0.644 -3.193 8.449 1.00 97.38 102 LEU A C 1
ATOM 795 O O 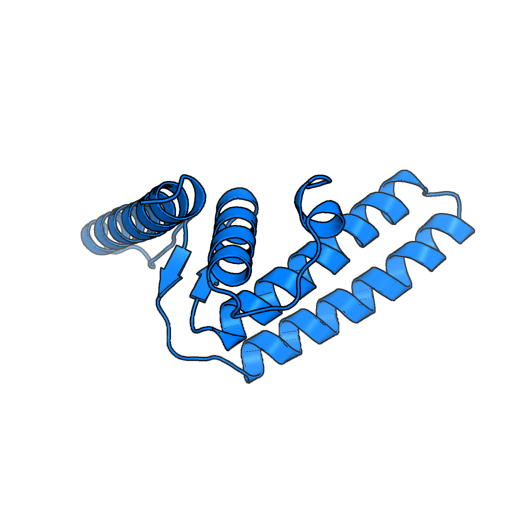. LEU A 1 102 ? 0.371 -4.229 9.049 1.00 97.38 102 LEU A O 1
ATOM 799 N N . MET A 1 103 ? 1.487 -3.178 7.410 1.00 97.69 103 MET A N 1
ATOM 800 C CA . MET A 1 103 ? 2.145 -4.396 6.913 1.00 97.69 103 MET A CA 1
ATOM 801 C C . MET A 1 103 ? 3.019 -5.046 7.989 1.00 97.69 103 MET A C 1
ATOM 803 O O . MET A 1 103 ? 2.941 -6.258 8.186 1.00 97.69 103 MET A O 1
ATOM 807 N N . ARG A 1 104 ? 3.787 -4.247 8.743 1.00 96.25 104 ARG A N 1
ATOM 808 C CA . ARG A 1 104 ? 4.584 -4.740 9.877 1.00 96.25 104 ARG A CA 1
ATOM 809 C C . ARG A 1 104 ? 3.709 -5.356 10.960 1.00 96.25 104 ARG A C 1
ATOM 811 O O . ARG A 1 104 ? 4.008 -6.452 11.416 1.00 96.25 104 ARG A O 1
ATOM 818 N N . LEU A 1 105 ? 2.603 -4.706 11.327 1.00 96.81 105 LEU A N 1
ATOM 819 C CA . LEU A 1 105 ? 1.671 -5.248 12.317 1.00 96.81 105 LEU A CA 1
ATOM 820 C C . LEU A 1 105 ? 1.044 -6.575 11.857 1.00 96.81 105 LEU A C 1
ATOM 822 O O . LEU A 1 105 ? 0.963 -7.521 12.640 1.00 96.81 105 LEU A O 1
ATOM 826 N N . LEU A 1 106 ? 0.607 -6.660 10.596 1.00 97.25 106 LEU A N 1
ATOM 827 C CA . LEU A 1 106 ? 0.026 -7.881 10.028 1.00 97.25 106 LEU A CA 1
ATOM 828 C C . LEU A 1 106 ? 1.055 -9.017 9.964 1.00 97.25 106 LEU A C 1
ATOM 830 O O . LEU A 1 106 ? 0.708 -10.157 10.271 1.00 97.25 106 LEU A O 1
ATOM 834 N N . LYS A 1 107 ? 2.311 -8.707 9.623 1.00 96.50 107 LYS A N 1
ATOM 835 C CA . LYS A 1 107 ? 3.444 -9.641 9.668 1.00 96.50 107 LYS A CA 1
ATOM 836 C C . LYS A 1 107 ? 3.728 -10.124 11.092 1.00 96.50 107 LYS A C 1
ATOM 838 O O . LYS A 1 107 ? 3.765 -11.325 11.318 1.00 96.50 107 LYS A O 1
ATOM 843 N N . GLU A 1 108 ? 3.894 -9.210 12.052 1.00 95.81 108 GLU A N 1
ATOM 844 C CA . GLU A 1 108 ? 4.122 -9.527 13.477 1.00 95.81 108 GLU A CA 1
ATOM 845 C C . GLU A 1 108 ? 3.003 -10.401 14.058 1.00 95.81 108 GLU A C 1
ATOM 847 O O . GLU A 1 108 ? 3.246 -11.240 14.918 1.00 95.81 108 GLU A O 1
ATOM 852 N N . SER A 1 109 ? 1.778 -10.221 13.560 1.00 96.19 109 SER A N 1
ATOM 853 C CA . SER A 1 109 ? 0.598 -10.991 13.962 1.00 96.19 109 SER A CA 1
ATOM 854 C C . SER A 1 109 ? 0.399 -12.281 13.148 1.00 96.19 109 SER A C 1
ATOM 856 O O . SER A 1 109 ? -0.679 -12.878 13.217 1.00 96.19 109 SER A O 1
ATOM 858 N N . SER A 1 110 ? 1.378 -12.676 12.325 1.00 96.31 110 SER A N 1
ATOM 859 C CA . SER A 1 110 ? 1.344 -13.846 11.431 1.00 96.31 110 SER A CA 1
ATOM 860 C C . SER A 1 110 ? 0.110 -13.909 10.519 1.00 96.31 110 SER A C 1
ATOM 862 O O . SER A 1 110 ? -0.360 -14.984 10.153 1.00 96.31 110 SER A O 1
ATOM 864 N N . LYS A 1 111 ? -0.455 -12.751 10.152 1.00 97.50 111 LYS A N 1
ATOM 865 C CA . LYS A 1 111 ? -1.628 -12.651 9.265 1.00 97.50 111 LYS A CA 1
ATOM 866 C C . LYS A 1 111 ? -1.255 -12.682 7.788 1.00 97.50 111 LYS A C 1
ATOM 868 O O . LYS A 1 111 ? -2.099 -13.023 6.963 1.00 97.50 111 LYS A O 1
ATOM 873 N N . ILE A 1 112 ? -0.017 -12.318 7.461 1.00 96.81 112 ILE A N 1
ATOM 874 C CA . ILE A 1 112 ? 0.531 -12.374 6.107 1.00 96.81 112 ILE A CA 1
ATOM 875 C C . ILE A 1 112 ? 1.950 -12.960 6.137 1.00 96.81 112 ILE A C 1
ATOM 877 O O . ILE A 1 112 ? 2.722 -12.619 7.036 1.00 96.81 112 ILE A O 1
ATOM 881 N N . PRO A 1 113 ? 2.319 -13.803 5.159 1.00 94.94 113 PRO A N 1
ATOM 882 C CA . PRO A 1 113 ? 3.694 -14.248 4.979 1.00 94.94 113 PRO A CA 1
ATOM 883 C C . PRO A 1 113 ? 4.469 -13.168 4.210 1.00 94.94 113 PRO A C 1
ATOM 885 O O . PRO A 1 113 ? 4.512 -13.178 2.983 1.00 94.94 113 PRO A O 1
ATOM 888 N N . LEU A 1 114 ? 5.031 -12.193 4.928 1.00 93.38 114 LEU A N 1
ATOM 889 C CA . LEU A 1 114 ? 5.791 -11.087 4.339 1.00 93.38 114 LEU A CA 1
ATOM 890 C C . LEU A 1 114 ? 7.211 -11.052 4.909 1.00 93.38 114 LEU A C 1
ATOM 892 O O . LEU A 1 114 ? 7.403 -10.971 6.122 1.00 93.38 114 LEU A O 1
ATOM 896 N N . GLU A 1 115 ? 8.212 -11.106 4.032 1.00 92.56 115 GLU A N 1
ATOM 897 C CA . GLU A 1 115 ? 9.617 -10.978 4.423 1.00 92.56 115 GLU A CA 1
ATOM 898 C C . GLU A 1 115 ? 9.988 -9.516 4.709 1.00 92.56 115 GLU A C 1
ATOM 900 O O . GLU A 1 115 ? 9.507 -8.596 4.047 1.00 92.56 115 GLU A O 1
ATOM 905 N N . GLU A 1 116 ? 10.903 -9.297 5.659 1.00 89.19 116 GLU A N 1
ATOM 906 C CA . GLU A 1 116 ? 11.317 -7.945 6.070 1.00 89.19 116 GLU A CA 1
ATOM 907 C C . GLU A 1 116 ? 11.945 -7.146 4.918 1.00 89.19 116 GLU A C 1
ATOM 909 O O . GLU A 1 116 ? 11.733 -5.939 4.825 1.00 89.19 116 GLU A O 1
ATOM 914 N N . LYS A 1 117 ? 12.645 -7.815 3.990 1.00 89.69 117 LYS A N 1
ATOM 915 C CA . LYS A 1 117 ? 13.294 -7.175 2.832 1.00 89.69 117 LYS A CA 1
ATOM 916 C C . LYS A 1 117 ? 12.322 -6.378 1.954 1.00 89.69 117 LYS A C 1
ATOM 918 O O . LYS A 1 117 ? 12.722 -5.392 1.354 1.00 89.69 117 LYS A O 1
ATOM 923 N N . PHE A 1 118 ? 11.047 -6.767 1.912 1.00 87.12 118 PHE A N 1
ATOM 924 C CA . PHE A 1 118 ? 10.024 -6.070 1.127 1.00 87.12 118 PHE A CA 1
ATOM 925 C C . PHE A 1 118 ? 9.469 -4.822 1.825 1.00 87.12 118 PHE A C 1
ATOM 927 O O . PHE A 1 118 ? 8.777 -4.032 1.195 1.00 87.12 118 PHE A O 1
ATOM 934 N N . ILE A 1 119 ? 9.749 -4.645 3.118 1.00 86.25 119 ILE A N 1
ATOM 935 C CA . ILE A 1 119 ? 9.274 -3.514 3.925 1.00 86.25 119 ILE A CA 1
ATOM 936 C C . ILE A 1 119 ? 10.428 -2.573 4.288 1.00 86.25 119 ILE A C 1
ATOM 938 O O . ILE A 1 119 ? 10.226 -1.371 4.383 1.00 86.25 119 ILE A O 1
ATOM 942 N N . ALA A 1 120 ? 11.632 -3.102 4.507 1.00 79.25 120 ALA A N 1
ATOM 943 C CA . ALA A 1 120 ? 12.798 -2.327 4.931 1.00 79.25 120 ALA A CA 1
ATOM 944 C C . ALA A 1 120 ? 13.346 -1.378 3.849 1.00 79.25 120 ALA A C 1
ATOM 946 O O . ALA A 1 120 ? 14.087 -0.456 4.175 1.00 79.25 120 ALA A O 1
ATOM 947 N N . LEU A 1 121 ? 12.999 -1.617 2.581 1.00 59.69 121 LEU A N 1
ATOM 948 C CA . LEU A 1 121 ? 13.447 -0.836 1.422 1.00 59.69 121 LEU A CA 1
ATOM 949 C C . LEU A 1 121 ? 12.523 0.350 1.077 1.00 59.69 121 LEU A C 1
ATOM 951 O O . LEU A 1 121 ? 12.770 1.030 0.082 1.00 59.69 121 LEU A O 1
ATOM 955 N N . LEU A 1 122 ? 11.456 0.567 1.855 1.00 58.12 122 LEU A N 1
ATOM 956 C CA . LEU A 1 122 ? 10.401 1.562 1.624 1.00 58.12 122 LEU A CA 1
ATOM 957 C C . LEU A 1 122 ? 10.303 2.553 2.787 1.00 58.12 122 LEU A C 1
ATOM 959 O O . LEU A 1 122 ? 10.009 3.734 2.501 1.00 58.12 122 LEU A O 1
#

Sequence (122 aa):
MSQSSKHVEWCLNKAKKEITECKKLGKRAKHRGLSKTSTDIGGARKHLAKAEHNLEGITRFKEIGFSDWSMSAGFYCMYHCFLAIAAKFGYESANQACTISLMRLLKESSKIPLEEKFIALL

Solvent-accessible surface area (backbone atoms only — not comparable to full-atom values): 6248 Å² total; per-residue (Å²): 132,54,73,37,51,54,50,36,52,50,20,35,52,48,15,53,50,41,30,50,54,24,51,75,70,77,40,79,71,52,57,76,17,28,43,85,53,69,64,28,63,69,59,15,50,55,24,43,56,50,16,53,55,22,53,55,38,24,57,52,27,43,76,77,68,38,52,69,58,11,50,50,22,49,52,50,17,54,51,22,47,51,50,17,50,33,17,53,73,13,32,47,65,56,42,66,72,47,43,52,25,44,52,50,38,37,34,77,66,70,73,44,100,67,65,64,76,81,56,77,79,113